Protein AF-A0A351Y4E1-F1 (afdb_monomer)

Mean predicted aligned error: 5.89 Å

Foldseek 3Di:
DDPVVCVVCPPPADDDPRHRDDDDDDDFDQQKFDACCVVPVDPPCPPRHIDGDPPHDPDDD

Structure (mmCIF, N/CA/C/O backbone):
data_AF-A0A351Y4E1-F1
#
_entry.id   AF-A0A351Y4E1-F1
#
loop_
_atom_site.group_PDB
_atom_site.id
_atom_site.type_symbol
_atom_site.label_atom_id
_atom_site.label_alt_id
_atom_site.label_comp_id
_atom_site.label_asym_id
_atom_site.label_entity_id
_atom_site.label_seq_id
_atom_site.pdbx_PDB_ins_code
_atom_site.Cartn_x
_atom_site.Cartn_y
_atom_site.Cartn_z
_atom_site.occupancy
_atom_site.B_iso_or_equiv
_atom_site.auth_seq_id
_atom_site.auth_comp_id
_atom_site.auth_asym_id
_atom_site.auth_atom_id
_atom_site.pdbx_PDB_model_num
ATOM 1 N N . MET A 1 1 ? 1.259 -15.331 -13.921 1.00 51.84 1 MET A N 1
ATOM 2 C CA . MET A 1 1 ? 1.258 -15.527 -12.453 1.00 51.84 1 MET A CA 1
ATOM 3 C C . MET A 1 1 ? 1.410 -17.016 -12.194 1.00 51.84 1 MET A C 1
ATOM 5 O O . MET A 1 1 ? 0.618 -17.776 -12.736 1.00 51.84 1 MET A O 1
ATOM 9 N N . SER A 1 2 ? 2.465 -17.452 -11.502 1.00 52.97 2 SER A N 1
ATOM 10 C CA . SER A 1 2 ? 2.697 -18.879 -11.243 1.00 52.97 2 SER A CA 1
ATOM 11 C C . SER A 1 2 ? 1.690 -19.394 -10.209 1.00 52.97 2 SER A C 1
ATOM 13 O O . SER A 1 2 ? 1.452 -18.752 -9.189 1.00 52.97 2 SER A O 1
ATOM 15 N N . ALA A 1 3 ? 1.085 -20.553 -10.471 1.00 62.00 3 ALA A N 1
ATOM 16 C CA . ALA A 1 3 ? 0.036 -21.132 -9.626 1.00 62.00 3 ALA A CA 1
ATOM 17 C C . ALA A 1 3 ? 0.492 -21.451 -8.183 1.00 62.00 3 ALA A C 1
ATOM 19 O O . ALA A 1 3 ? -0.349 -21.566 -7.297 1.00 62.00 3 ALA A O 1
ATOM 20 N N . GLY A 1 4 ? 1.805 -21.550 -7.937 1.00 71.88 4 GLY A N 1
ATOM 21 C CA . GLY A 1 4 ? 2.370 -21.821 -6.610 1.00 71.88 4 GLY A CA 1
ATOM 22 C C . GLY A 1 4 ? 2.190 -20.677 -5.609 1.00 71.88 4 GLY A C 1
ATOM 23 O O . GLY A 1 4 ? 1.788 -20.922 -4.479 1.00 71.88 4 GLY A O 1
ATOM 24 N N . LEU A 1 5 ? 2.360 -19.418 -6.036 1.00 78.81 5 LEU A N 1
ATOM 25 C CA . LEU A 1 5 ? 2.322 -18.274 -5.114 1.00 78.81 5 LEU A CA 1
ATOM 26 C C . LEU A 1 5 ? 0.970 -18.145 -4.396 1.00 78.81 5 LEU A C 1
ATOM 28 O O . LEU A 1 5 ? 0.925 -17.855 -3.207 1.00 78.81 5 LEU A O 1
ATOM 32 N N . LEU A 1 6 ? -0.134 -18.372 -5.115 1.00 79.81 6 LEU A N 1
ATOM 33 C CA . LEU A 1 6 ? -1.486 -18.280 -4.554 1.00 79.81 6 LEU A CA 1
ATOM 34 C C . LEU A 1 6 ? -1.789 -19.402 -3.554 1.00 79.81 6 LEU A C 1
ATOM 36 O O . LEU A 1 6 ? -2.582 -19.193 -2.639 1.00 79.81 6 LEU A O 1
ATOM 40 N N . ALA A 1 7 ? -1.181 -20.578 -3.728 1.00 81.50 7 ALA A N 1
ATOM 41 C CA . ALA A 1 7 ? -1.310 -21.674 -2.776 1.00 81.50 7 ALA A CA 1
ATOM 42 C C . ALA A 1 7 ? -0.565 -21.356 -1.471 1.00 81.50 7 ALA A C 1
ATOM 44 O O . ALA A 1 7 ? -1.115 -21.584 -0.395 1.00 81.50 7 ALA A O 1
ATOM 45 N N . ASP A 1 8 ? 0.623 -20.754 -1.575 1.00 85.00 8 ASP A N 1
ATOM 46 C CA . ASP A 1 8 ? 1.482 -20.433 -0.430 1.00 85.00 8 ASP A CA 1
ATOM 47 C C . ASP A 1 8 ? 0.924 -19.302 0.447 1.00 85.00 8 ASP A C 1
ATOM 49 O O . ASP A 1 8 ? 1.123 -19.295 1.660 1.00 85.00 8 ASP A O 1
ATOM 53 N N . ILE A 1 9 ? 0.190 -18.351 -0.141 1.00 92.25 9 ILE A N 1
ATOM 54 C CA . ILE A 1 9 ? -0.432 -17.234 0.597 1.00 92.25 9 ILE A CA 1
ATOM 55 C C . ILE A 1 9 ? -1.913 -17.467 0.912 1.00 92.25 9 ILE A C 1
ATOM 57 O O . ILE A 1 9 ? -2.608 -16.556 1.372 1.00 92.25 9 ILE A O 1
ATOM 61 N N . LYS A 1 10 ? -2.425 -18.675 0.653 1.00 86.50 10 LYS A N 1
ATOM 62 C CA . LYS A 1 10 ? -3.828 -19.015 0.890 1.00 86.50 10 LYS A CA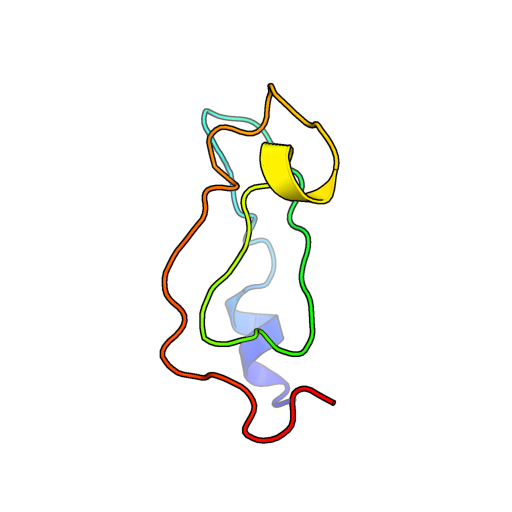 1
ATOM 63 C C . LYS A 1 10 ? -4.138 -18.859 2.382 1.00 86.50 10 LYS A C 1
ATOM 65 O O . LYS A 1 10 ? -3.531 -19.519 3.217 1.00 86.50 10 LYS A O 1
ATOM 70 N N . ASN A 1 11 ? -5.117 -18.011 2.699 1.00 90.00 11 ASN A N 1
ATOM 71 C CA . ASN A 1 11 ? -5.531 -17.619 4.058 1.00 90.00 11 ASN A CA 1
ATOM 72 C C . ASN A 1 11 ? -4.605 -16.631 4.793 1.00 90.00 11 ASN A C 1
ATOM 74 O O . ASN A 1 11 ? -4.823 -16.372 5.976 1.00 90.00 11 ASN A O 1
ATOM 78 N N . THR A 1 12 ? -3.624 -16.032 4.119 1.00 92.31 12 THR A N 1
ATOM 79 C CA . THR A 1 12 ? -2.832 -14.937 4.693 1.00 92.31 12 THR A CA 1
ATOM 80 C C . THR A 1 12 ? -3.524 -13.603 4.437 1.00 92.31 12 THR A C 1
ATOM 82 O O . THR A 1 12 ? -3.888 -13.286 3.305 1.00 92.31 12 THR A O 1
ATOM 85 N N . VAL A 1 13 ? -3.683 -12.798 5.487 1.00 92.25 13 VAL A N 1
ATOM 86 C CA . VAL A 1 13 ? -4.264 -11.452 5.409 1.00 92.25 13 VAL A CA 1
ATOM 87 C C . VAL A 1 13 ? -3.315 -10.465 6.078 1.00 92.25 13 VAL A C 1
ATOM 89 O O . VAL A 1 13 ? -2.762 -10.742 7.141 1.00 92.25 13 VAL A O 1
ATOM 92 N N . ILE A 1 14 ? -3.120 -9.308 5.450 1.00 94.38 14 ILE A N 1
ATOM 93 C CA . ILE A 1 14 ? -2.365 -8.207 6.050 1.00 94.38 14 ILE A CA 1
ATOM 94 C C . ILE A 1 14 ? -3.264 -7.527 7.081 1.00 94.38 14 ILE A C 1
ATOM 96 O O . ILE A 1 14 ? -4.394 -7.158 6.775 1.00 94.38 14 ILE A O 1
ATOM 100 N N . MET A 1 15 ? -2.739 -7.338 8.288 1.00 95.75 15 MET A N 1
ATOM 101 C CA . MET A 1 15 ? -3.438 -6.701 9.402 1.00 95.75 15 MET A CA 1
ATOM 102 C C . MET A 1 15 ? -2.649 -5.483 9.874 1.00 95.75 15 MET A C 1
ATOM 104 O O . MET A 1 15 ? -1.419 -5.487 9.856 1.00 95.75 15 MET A O 1
ATOM 108 N N . TYR A 1 16 ? -3.349 -4.459 10.353 1.00 94.94 16 TYR A N 1
ATOM 109 C CA . TYR A 1 16 ? -2.742 -3.332 11.056 1.00 94.94 16 TYR A CA 1
ATOM 110 C C . TYR A 1 16 ? -3.488 -3.130 12.371 1.00 94.94 16 TYR A C 1
ATOM 112 O O . TYR A 1 16 ? -4.706 -3.014 12.360 1.00 94.94 16 TYR A O 1
ATOM 120 N N . ASN A 1 17 ? -2.783 -3.138 13.506 1.00 95.12 17 ASN A N 1
ATOM 121 C CA . ASN A 1 17 ? -3.377 -2.998 14.846 1.00 95.12 17 ASN A CA 1
ATOM 122 C C . ASN A 1 17 ? -4.662 -3.831 15.069 1.00 95.12 17 ASN A C 1
ATOM 124 O O . ASN A 1 17 ? -5.630 -3.350 15.651 1.00 95.12 17 ASN A O 1
ATOM 128 N N . GLY A 1 18 ? -4.684 -5.081 14.593 1.00 95.12 18 GLY A N 1
ATOM 129 C CA . GLY A 1 18 ? -5.797 -6.013 14.817 1.00 95.12 18 GLY A CA 1
ATOM 130 C C . GLY A 1 18 ? -7.008 -5.861 13.889 1.00 95.12 18 GLY A C 1
ATOM 131 O O . GLY A 1 18 ? -7.952 -6.633 14.030 1.00 95.12 18 GLY A O 1
ATOM 132 N N . TYR A 1 19 ? -6.987 -4.948 12.912 1.00 93.56 19 TYR A N 1
ATOM 133 C CA . TYR A 1 19 ? -8.029 -4.838 11.884 1.00 93.56 19 TYR A CA 1
ATOM 134 C C . TYR A 1 19 ? -7.478 -5.062 10.472 1.00 93.56 19 TYR A C 1
ATOM 136 O O . TYR A 1 19 ? -6.272 -4.952 10.235 1.00 93.56 19 TYR A O 1
ATOM 144 N N . VAL A 1 20 ? -8.379 -5.370 9.533 1.00 95.06 20 VAL A N 1
ATOM 145 C CA . VAL A 1 20 ? -8.071 -5.482 8.099 1.00 95.06 20 VAL A CA 1
ATOM 146 C C . VAL A 1 20 ? -8.025 -4.068 7.502 1.00 95.06 20 VAL A C 1
ATOM 148 O O . VAL A 1 20 ? -9.065 -3.406 7.451 1.00 95.06 20 VAL A O 1
ATOM 151 N N . PRO A 1 21 ? -6.850 -3.561 7.091 1.00 95.50 21 PRO A N 1
ATOM 152 C CA . PRO A 1 21 ? -6.710 -2.208 6.573 1.00 95.50 21 PRO A CA 1
ATOM 153 C C . PRO A 1 21 ? -7.174 -2.099 5.114 1.00 95.50 21 PRO A C 1
ATOM 155 O O . PRO A 1 21 ? -7.302 -3.093 4.397 1.00 95.50 21 PRO A O 1
ATOM 158 N N . ILE A 1 22 ? -7.361 -0.865 4.639 1.00 93.38 22 ILE A N 1
ATOM 159 C CA . ILE A 1 22 ? -7.568 -0.598 3.210 1.00 93.38 22 ILE A CA 1
ATOM 160 C C . ILE A 1 22 ? -6.213 -0.705 2.504 1.00 93.38 22 ILE A C 1
ATOM 162 O O . ILE A 1 22 ? -5.274 0.008 2.846 1.00 93.38 22 ILE A O 1
ATOM 166 N N . LEU A 1 23 ? -6.114 -1.566 1.494 1.00 93.69 23 LEU A N 1
ATOM 167 C CA . LEU A 1 23 ? -4.866 -1.840 0.776 1.00 93.69 23 LEU A CA 1
ATOM 168 C C . LEU A 1 23 ? -4.984 -1.400 -0.689 1.00 93.69 23 LEU A C 1
ATOM 170 O O . LEU A 1 23 ? -5.199 -2.234 -1.571 1.00 93.69 23 LEU A O 1
ATOM 174 N N . PRO A 1 24 ? -4.901 -0.088 -0.977 1.00 93.12 24 PRO A N 1
ATOM 175 C CA . PRO A 1 24 ? -4.877 0.372 -2.351 1.00 93.12 24 PRO A CA 1
ATOM 176 C C . PRO A 1 24 ? -3.585 -0.102 -3.019 1.00 93.12 24 PRO A C 1
ATOM 178 O O . PRO A 1 24 ? -2.498 0.006 -2.455 1.00 93.12 24 PRO A O 1
ATOM 181 N N . TYR A 1 25 ? -3.718 -0.583 -4.246 1.00 92.75 25 TYR A N 1
ATOM 182 C CA . TYR A 1 25 ? -2.602 -0.929 -5.112 1.00 92.75 25 TYR A CA 1
ATOM 183 C C . TYR A 1 25 ? -2.731 -0.158 -6.424 1.00 92.75 25 TYR A C 1
ATOM 185 O O . TYR A 1 25 ? -3.810 0.314 -6.793 1.00 92.75 25 TYR A O 1
ATOM 193 N N . PHE A 1 26 ? -1.615 -0.004 -7.117 1.00 91.00 26 PHE A N 1
ATOM 194 C CA . PHE A 1 26 ? -1.541 0.657 -8.409 1.00 91.00 26 PHE A CA 1
ATOM 195 C C . PHE A 1 26 ? -0.391 0.032 -9.205 1.00 91.00 26 PHE A C 1
ATOM 197 O O . PHE A 1 26 ? 0.468 -0.637 -8.634 1.00 91.00 26 PHE A O 1
ATOM 204 N N . SER A 1 27 ? -0.399 0.209 -10.524 1.00 90.44 27 SER A N 1
ATOM 205 C CA . SER A 1 27 ? 0.576 -0.436 -11.408 1.00 90.44 27 SER A CA 1
ATOM 206 C C . SER A 1 27 ? 1.972 0.171 -11.306 1.00 90.44 27 SER A C 1
ATOM 208 O O . SER A 1 27 ? 2.946 -0.569 -11.391 1.00 90.44 27 SER A O 1
ATOM 210 N N . CYS A 1 28 ? 2.078 1.496 -11.150 1.00 89.25 28 CYS A N 1
ATOM 211 C CA . CYS A 1 28 ? 3.367 2.176 -11.114 1.00 89.25 28 CYS A CA 1
ATOM 212 C C . CYS A 1 28 ? 3.391 3.527 -10.385 1.00 89.25 28 CYS A C 1
ATOM 214 O O . CYS A 1 28 ? 2.366 4.205 -10.293 1.00 89.25 28 CYS A O 1
ATOM 216 N N . SER A 1 29 ? 4.573 3.934 -9.901 1.00 91.00 29 SER A N 1
ATOM 217 C CA . SER A 1 29 ? 4.803 5.181 -9.157 1.00 91.00 29 SER A CA 1
ATOM 218 C C . SER A 1 29 ? 5.915 6.050 -9.756 1.00 91.00 29 SER A C 1
ATOM 220 O O . SER A 1 29 ? 6.843 5.538 -10.387 1.00 91.00 29 SER A O 1
ATOM 222 N N . ALA A 1 30 ? 5.832 7.367 -9.527 1.00 89.94 30 ALA A N 1
ATOM 223 C CA . ALA A 1 30 ? 6.762 8.389 -10.031 1.00 89.94 30 ALA A CA 1
ATOM 224 C C . ALA A 1 30 ? 8.092 8.447 -9.265 1.00 89.94 30 ALA A C 1
ATOM 226 O O . ALA A 1 30 ? 8.640 9.522 -9.039 1.00 89.94 30 ALA A O 1
ATOM 227 N N . GLY A 1 31 ? 8.573 7.298 -8.789 1.00 93.56 31 GLY A N 1
ATOM 228 C CA . GLY A 1 31 ? 9.703 7.198 -7.863 1.00 93.56 31 GLY A CA 1
ATOM 229 C C . GLY A 1 31 ? 9.319 7.375 -6.395 1.00 93.56 31 GLY A C 1
ATOM 230 O O . GLY A 1 31 ? 10.171 7.347 -5.504 1.00 93.56 31 GLY A O 1
ATOM 231 N N . PHE A 1 32 ? 8.029 7.559 -6.120 1.00 94.19 32 PHE A N 1
ATOM 232 C CA . PHE A 1 32 ? 7.489 7.615 -4.772 1.00 94.19 32 PHE A CA 1
ATOM 233 C C . PHE A 1 32 ? 6.004 7.268 -4.746 1.00 94.19 32 PHE A C 1
ATOM 235 O O . PHE A 1 32 ? 5.227 7.587 -5.649 1.00 94.19 32 PHE A O 1
ATOM 242 N N . TH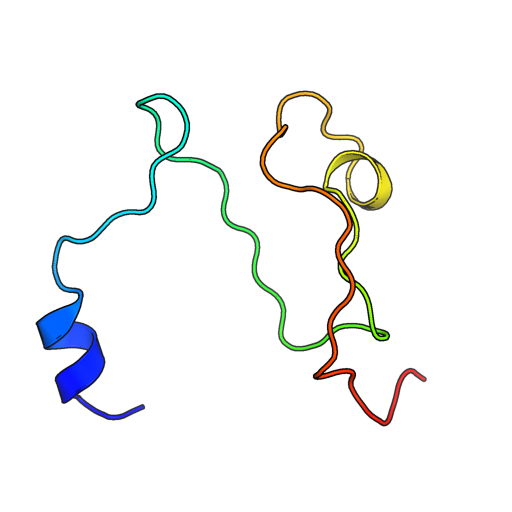R A 1 33 ? 5.598 6.669 -3.637 1.00 94.81 33 THR A N 1
ATOM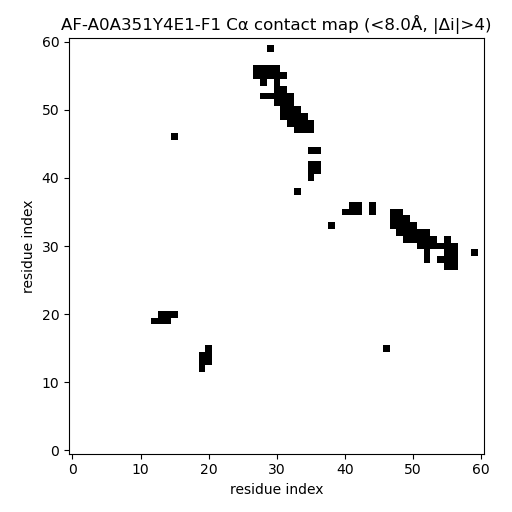 243 C CA . THR A 1 33 ? 4.202 6.510 -3.245 1.00 94.81 33 THR A CA 1
ATOM 244 C C . THR A 1 33 ? 3.732 7.751 -2.493 1.00 94.81 33 THR A C 1
ATOM 246 O O . THR A 1 33 ? 4.515 8.411 -1.808 1.00 94.81 33 THR A O 1
ATOM 249 N N . ARG A 1 34 ? 2.443 8.075 -2.620 1.00 94.25 34 ARG A N 1
ATOM 250 C CA . ARG A 1 34 ? 1.811 9.170 -1.873 1.00 94.25 34 ARG A CA 1
ATOM 251 C C . ARG A 1 34 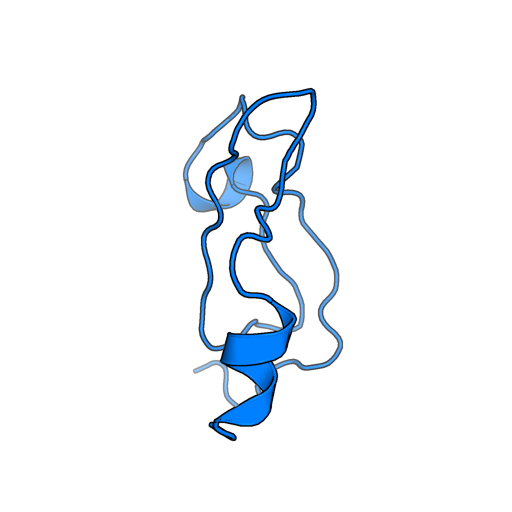? 1.022 8.617 -0.701 1.00 94.25 34 ARG A C 1
ATOM 253 O O . ARG A 1 34 ? 0.352 7.5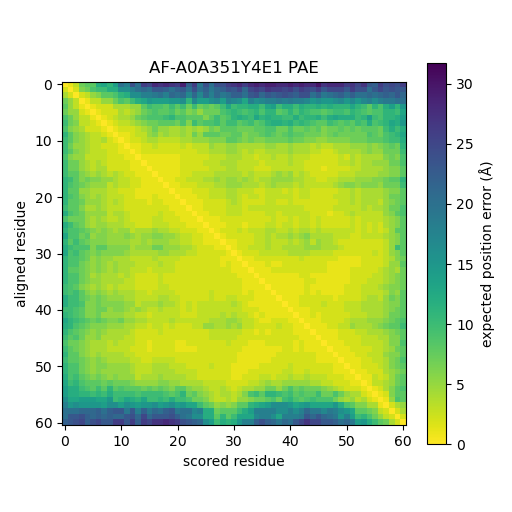94 -0.849 1.00 94.25 34 ARG A O 1
ATOM 260 N N . SER A 1 35 ? 1.027 9.335 0.418 1.00 96.75 35 SER A N 1
ATOM 261 C CA . SER A 1 35 ? 0.155 9.007 1.535 1.00 96.75 35 SER A CA 1
ATOM 262 C C . SER A 1 35 ? -1.309 9.102 1.110 1.00 96.75 35 SER A C 1
ATOM 264 O O . SER A 1 35 ? -1.689 9.873 0.217 1.00 96.75 35 SER A O 1
ATOM 266 N N . ALA A 1 36 ? -2.168 8.337 1.776 1.00 96.38 36 ALA A N 1
ATOM 267 C CA . ALA A 1 36 ? -3.600 8.419 1.507 1.00 96.38 36 ALA A CA 1
ATOM 268 C C . ALA A 1 36 ? -4.186 9.786 1.897 1.00 96.38 36 ALA A C 1
ATOM 270 O O . ALA A 1 36 ? -5.143 10.239 1.264 1.00 96.38 36 ALA A O 1
ATOM 271 N N . LYS A 1 37 ? -3.565 10.491 2.850 1.00 97.12 37 LYS A N 1
ATOM 272 C CA . LYS A 1 37 ? -3.899 11.880 3.172 1.00 97.12 37 LYS A CA 1
ATOM 273 C C . LYS A 1 37 ? -3.646 12.808 1.986 1.00 97.12 37 LYS A C 1
ATOM 275 O O . LYS A 1 37 ? -4.541 13.543 1.590 1.00 97.12 37 LYS A O 1
ATOM 280 N N . GLU A 1 38 ? -2.469 12.739 1.371 1.00 95.56 38 GLU A N 1
ATOM 281 C CA . GLU A 1 38 ? -2.121 13.588 0.222 1.00 95.56 38 GLU A CA 1
ATOM 282 C C . GLU A 1 38 ? -2.944 13.260 -1.027 1.00 95.56 38 GLU A C 1
ATOM 284 O O . GLU A 1 38 ? -3.295 14.156 -1.792 1.00 95.56 38 GLU A O 1
ATOM 289 N N . LYS A 1 39 ? -3.247 11.976 -1.269 1.00 93.81 39 LYS A N 1
ATOM 290 C CA . LYS A 1 39 ? -3.941 11.552 -2.494 1.00 93.81 39 LYS A CA 1
ATOM 291 C C . LYS A 1 39 ? -5.466 11.597 -2.391 1.00 93.81 39 LYS A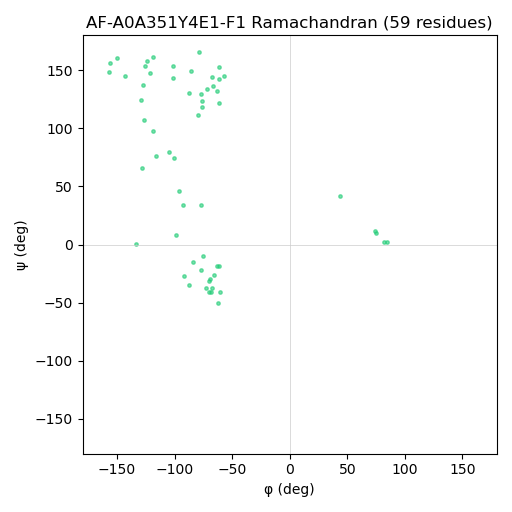 C 1
ATOM 293 O O . LYS A 1 39 ? -6.121 11.833 -3.404 1.00 93.81 39 LYS A O 1
ATOM 298 N N . ARG A 1 40 ? -6.032 11.304 -1.216 1.00 93.75 40 ARG A N 1
ATOM 299 C CA . ARG A 1 40 ? -7.483 11.138 -1.002 1.00 93.75 40 ARG A CA 1
ATOM 300 C C . ARG A 1 40 ? -8.029 11.868 0.230 1.00 93.75 40 ARG A C 1
ATOM 302 O O . ARG A 1 40 ? -9.224 11.774 0.486 1.00 93.75 40 ARG A O 1
ATOM 309 N N . GLY A 1 41 ? -7.198 12.578 0.994 1.00 95.56 41 GLY A N 1
ATOM 310 C CA . GLY A 1 41 ? -7.626 13.286 2.205 1.00 95.56 41 GLY A CA 1
ATOM 311 C C . GLY A 1 41 ? -7.917 12.383 3.408 1.00 95.56 41 GLY A C 1
ATOM 312 O O . GLY A 1 41 ? -8.494 12.847 4.387 1.00 95.56 41 GLY A O 1
ATOM 313 N N . TRP A 1 42 ? -7.546 11.100 3.361 1.00 95.69 42 TRP A N 1
ATOM 314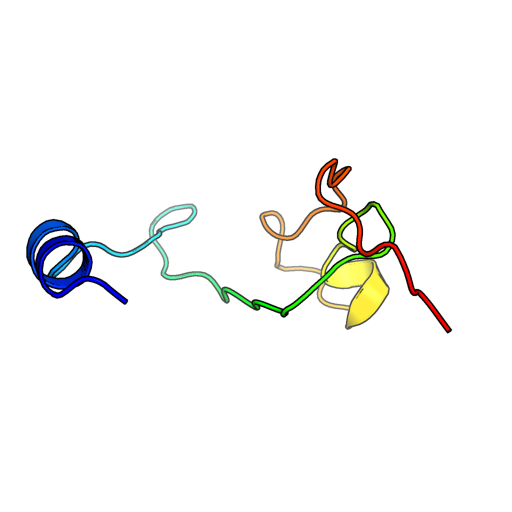 C CA . TRP A 1 42 ? -7.799 10.163 4.459 1.00 95.69 42 TRP A CA 1
ATOM 315 C C . TRP A 1 42 ? -6.821 10.393 5.614 1.00 95.69 42 TRP A C 1
ATOM 317 O O . TRP A 1 42 ? -5.611 10.257 5.443 1.00 95.69 42 TRP A O 1
ATOM 327 N N . ASN A 1 43 ? -7.350 10.743 6.788 1.00 94.62 43 ASN A N 1
ATOM 328 C CA . ASN A 1 43 ? -6.540 10.993 7.985 1.00 94.62 43 ASN A CA 1
ATOM 329 C C . ASN A 1 43 ? -6.358 9.735 8.853 1.00 94.62 43 ASN A C 1
ATOM 331 O O . ASN A 1 43 ? -5.317 9.590 9.489 1.00 94.62 43 ASN A O 1
ATOM 335 N N . ASP A 1 44 ? -7.297 8.786 8.801 1.00 93.44 44 ASP A N 1
ATOM 336 C CA . ASP A 1 44 ? -7.317 7.587 9.657 1.00 93.44 44 ASP A CA 1
ATOM 337 C C . ASP A 1 44 ? -6.617 6.374 9.018 1.00 93.44 44 ASP A C 1
ATOM 339 O O . ASP A 1 44 ? -7.006 5.219 9.187 1.00 93.44 44 ASP A O 1
ATOM 343 N N . THR A 1 45 ? -5.561 6.631 8.246 1.00 95.06 45 THR A N 1
ATOM 344 C CA . THR A 1 45 ? -4.777 5.597 7.553 1.00 95.06 45 THR A CA 1
ATOM 345 C C . THR A 1 45 ? -3.286 5.761 7.851 1.00 95.06 45 THR A C 1
ATOM 347 O O . THR A 1 45 ? -2.503 6.078 6.948 1.00 95.06 45 THR A O 1
ATOM 350 N N . PRO A 1 46 ? -2.850 5.558 9.110 1.00 95.31 46 PRO A N 1
ATOM 351 C CA . PRO A 1 46 ? -1.458 5.769 9.518 1.00 95.31 46 PRO A CA 1
ATOM 352 C C . PRO A 1 46 ? -0.471 4.836 8.800 1.00 95.31 46 PRO A C 1
ATOM 354 O O . PRO A 1 46 ? 0.712 5.141 8.725 1.00 95.31 46 PRO A O 1
ATOM 357 N N . TYR A 1 47 ? -0.955 3.740 8.218 1.00 94.62 47 TYR A N 1
ATOM 358 C CA . TYR A 1 47 ? -0.185 2.768 7.442 1.00 94.62 47 TYR A CA 1
ATOM 359 C C . TYR A 1 47 ? 0.014 3.149 5.963 1.00 94.62 47 TYR A C 1
ATOM 361 O O . TYR A 1 47 ? 0.882 2.580 5.308 1.00 94.62 47 TYR A O 1
ATOM 369 N N . LEU A 1 48 ? -0.738 4.116 5.425 1.00 96.56 48 LEU A N 1
ATOM 370 C CA . LEU A 1 48 ? -0.590 4.591 4.041 1.00 96.56 48 LEU A CA 1
ATOM 371 C C . LEU A 1 48 ? 0.206 5.895 4.020 1.00 96.56 48 LEU A C 1
ATOM 373 O O . LEU A 1 48 ? -0.361 6.974 3.847 1.00 96.56 48 LEU A O 1
ATOM 377 N N . GLN A 1 49 ? 1.519 5.781 4.222 1.00 96.94 49 GLN A N 1
ATOM 378 C CA . GLN A 1 49 ? 2.462 6.903 4.237 1.00 96.94 49 GLN A CA 1
ATOM 379 C C . GLN A 1 49 ? 3.240 7.010 2.929 1.00 96.94 49 GLN A C 1
ATOM 381 O O . GLN A 1 49 ? 3.484 6.007 2.263 1.00 96.94 49 GLN A O 1
ATOM 386 N N . SER A 1 50 ? 3.690 8.223 2.612 1.00 96.62 50 SER A N 1
ATOM 387 C CA . SER A 1 50 ? 4.598 8.455 1.490 1.00 96.62 50 SER A CA 1
ATOM 388 C C . SER A 1 50 ? 5.930 7.746 1.710 1.00 96.62 50 SER A C 1
ATOM 390 O O . SER A 1 50 ? 6.537 7.830 2.783 1.00 96.62 50 SER A O 1
ATOM 392 N N . LYS A 1 51 ? 6.387 7.036 0.680 1.00 95.69 51 LYS A N 1
ATOM 393 C CA . LYS A 1 51 ? 7.650 6.290 0.661 1.00 95.69 51 L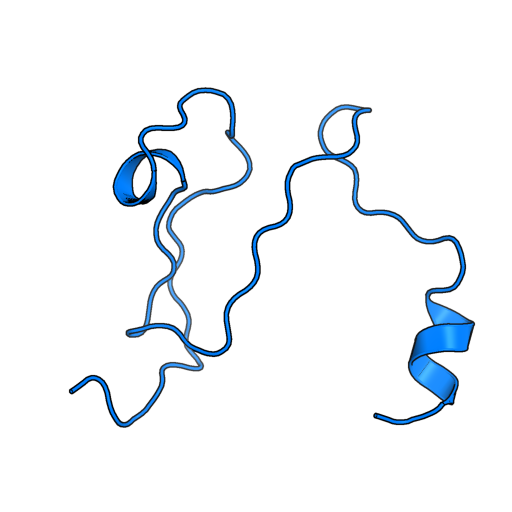YS A CA 1
ATOM 394 C C . LYS A 1 51 ? 8.289 6.393 -0.712 1.00 95.69 51 LYS A C 1
ATOM 396 O O . LYS A 1 51 ? 7.575 6.386 -1.710 1.00 95.69 51 LYS A O 1
ATOM 401 N N . LEU A 1 52 ? 9.618 6.440 -0.748 1.00 95.25 52 LEU A N 1
ATOM 402 C CA . LEU A 1 52 ? 10.367 6.287 -1.992 1.00 95.25 52 LEU A CA 1
ATOM 403 C C . LEU A 1 52 ? 10.092 4.911 -2.595 1.00 95.25 52 LEU A C 1
ATOM 405 O O . LEU A 1 52 ? 9.977 3.921 -1.870 1.00 95.25 52 LEU A O 1
ATOM 409 N N . ASP A 1 53 ? 10.005 4.876 -3.915 1.00 92.88 53 ASP A N 1
ATOM 410 C CA . ASP A 1 53 ? 9.853 3.659 -4.693 1.00 92.88 53 ASP A CA 1
ATOM 411 C C . ASP A 1 53 ? 10.960 3.627 -5.745 1.00 92.88 53 ASP A C 1
ATOM 413 O O . ASP A 1 53 ? 10.961 4.395 -6.703 1.00 92.88 53 ASP A O 1
ATOM 417 N N . PHE A 1 54 ? 11.942 2.754 -5.532 1.00 89.69 54 PHE A N 1
ATOM 418 C CA . PHE A 1 54 ? 13.101 2.640 -6.415 1.00 89.69 54 PHE A CA 1
ATOM 419 C C . PHE A 1 54 ? 12.775 1.931 -7.736 1.00 89.69 54 PHE A C 1
ATOM 421 O O . PHE A 1 54 ? 13.593 1.960 -8.651 1.00 89.69 54 PHE A O 1
A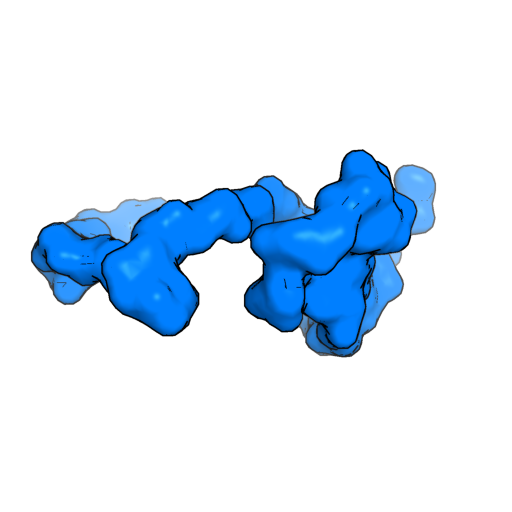TOM 428 N N . ALA A 1 55 ? 11.587 1.330 -7.857 1.00 88.06 55 ALA A N 1
ATOM 429 C CA . ALA A 1 55 ? 11.085 0.723 -9.084 1.00 88.06 55 ALA A CA 1
ATOM 430 C C . ALA A 1 55 ? 10.169 1.698 -9.846 1.00 88.06 55 ALA A C 1
ATOM 432 O O . ALA A 1 55 ? 9.076 1.339 -10.284 1.00 88.06 55 ALA A O 1
ATOM 433 N N . ALA A 1 56 ? 10.615 2.951 -9.981 1.00 82.81 56 ALA A N 1
ATOM 434 C CA . ALA A 1 56 ? 9.883 3.989 -10.694 1.00 82.81 56 ALA A CA 1
ATOM 435 C C . ALA A 1 56 ? 9.589 3.574 -12.144 1.00 82.81 56 ALA A C 1
ATOM 437 O O . ALA A 1 56 ? 10.431 2.960 -12.803 1.00 82.81 56 ALA A O 1
ATOM 438 N N . CYS A 1 57 ? 8.432 3.974 -12.676 1.00 85.56 57 CYS A N 1
ATOM 439 C CA . CYS A 1 57 ? 8.250 3.908 -14.127 1.00 85.56 57 CYS A CA 1
ATOM 440 C C . CYS A 1 57 ? 9.154 4.908 -14.832 1.00 85.56 57 CYS A C 1
ATOM 442 O O . CYS A 1 57 ? 9.375 6.026 -14.369 1.00 85.56 57 CYS A O 1
ATOM 444 N N . PHE A 1 58 ? 9.627 4.484 -15.997 1.00 74.62 58 PHE A N 1
ATOM 445 C CA . PHE A 1 58 ? 10.463 5.299 -16.864 1.00 74.62 58 PHE A CA 1
ATOM 446 C C . PHE A 1 58 ? 9.656 6.346 -17.648 1.00 74.62 58 PHE A C 1
ATOM 448 O O . PHE A 1 58 ? 10.219 7.371 -18.009 1.00 74.62 58 PHE A O 1
ATOM 455 N N . ASP A 1 59 ? 8.344 6.139 -17.819 1.00 66.56 59 ASP A N 1
ATOM 456 C CA . ASP A 1 59 ? 7.437 7.074 -18.492 1.00 66.56 59 ASP A CA 1
ATOM 457 C C . ASP A 1 59 ? 6.332 7.561 -17.541 1.00 66.56 59 ASP A C 1
ATOM 459 O O . ASP A 1 59 ? 5.314 6.895 -17.339 1.00 66.56 59 ASP A O 1
ATOM 463 N N . PHE A 1 60 ? 6.534 8.748 -16.964 1.00 58.41 60 PHE A N 1
ATOM 464 C CA . PHE A 1 60 ? 5.481 9.563 -16.349 1.00 58.41 60 PHE A CA 1
ATOM 465 C C . PHE A 1 60 ? 5.161 10.724 -17.282 1.00 58.41 60 PHE A C 1
ATOM 467 O O . PHE A 1 60 ? 5.661 11.829 -17.078 1.00 58.41 60 PHE A O 1
ATOM 474 N N . ASN A 1 61 ? 4.370 10.452 -18.319 1.00 49.78 61 ASN A N 1
ATOM 475 C CA . ASN A 1 61 ? 3.748 11.502 -19.126 1.00 49.78 61 ASN A CA 1
ATOM 476 C C . ASN A 1 61 ? 2.434 11.954 -18.487 1.00 49.78 61 ASN A C 1
ATOM 478 O O . ASN A 1 61 ? 1.618 11.068 -18.137 1.00 49.78 61 ASN A O 1
#

pLDDT: mean 88.28, std 11.79, range [49.78, 97.12]

Radius of gyration: 14.59 Å; Cα contacts (8 Å, |Δi|>4): 51; chains: 1; bounding box: 21×35×34 Å

Sequence (61 aa):
MSAGLLADIKNTVIMYNGYVPILPYFSCSAGFTRSAKEKRGWNDTPYLQSKLDFAACFDFN

Solvent-accessible surface area (backbone atoms only — not comparable to full-atom values): 4207 Å² total; per-residue (Å²): 133,68,77,62,62,61,62,75,47,61,93,66,76,78,68,53,98,91,40,78,64,91,78,88,81,77,96,73,36,87,38,36,50,72,19,41,40,81,74,72,65,44,80,93,45,86,85,44,56,61,41,82,34,93,78,39,55,92,77,86,127

Secondary structure (DSSP, 8-state):
--HHHHHHTTT----BTTB-------S--SSEEPPHHHHH--SS-TT---EE-SS--S---